Protein AF-A0A537V011-F1 (afdb_monomer_lite)

Foldseek 3Di:
DDDDPLQVLVVCLVVVCPPHDPVCSVVSCVVSVRDVVRVVD

Structure (mmCIF, N/CA/C/O backbone):
data_AF-A0A537V011-F1
#
_entry.id   AF-A0A537V011-F1
#
loop_
_atom_site.group_PDB
_atom_site.id
_atom_site.type_symbol
_atom_site.label_atom_id
_atom_site.label_alt_id
_atom_site.label_comp_id
_atom_site.label_asym_id
_atom_site.label_entity_id
_atom_site.label_seq_id
_atom_site.pdbx_PDB_ins_code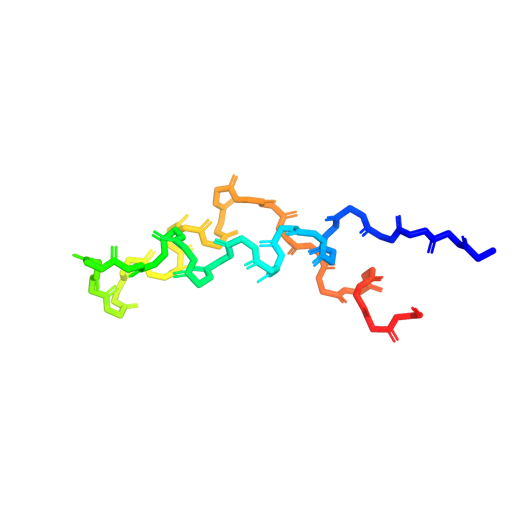
_atom_site.Cartn_x
_atom_site.Cartn_y
_atom_site.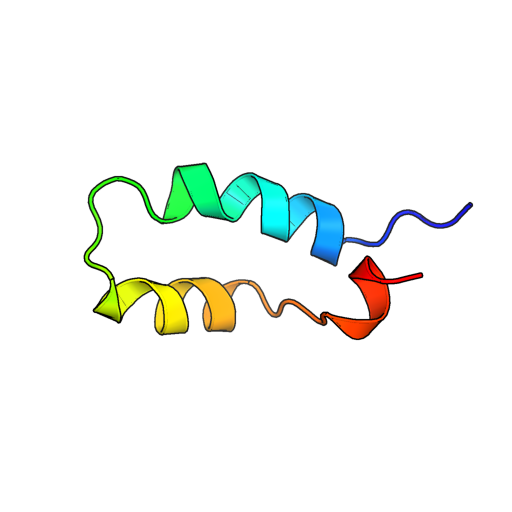Cartn_z
_atom_site.occupancy
_atom_site.B_iso_or_equiv
_atom_site.auth_seq_id
_atom_site.auth_comp_id
_atom_site.auth_asym_id
_atom_site.auth_atom_id
_atom_site.pdbx_PDB_model_num
ATOM 1 N N . LYS A 1 1 ? 21.057 2.595 -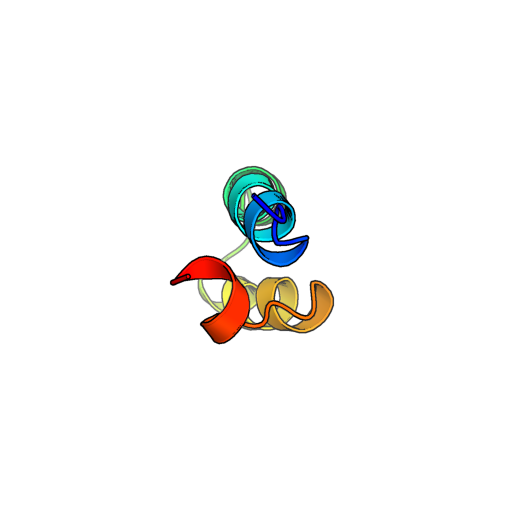12.910 1.00 68.00 1 LYS A N 1
ATOM 2 C CA . LYS A 1 1 ? 20.132 1.815 -12.055 1.00 68.00 1 LYS A CA 1
ATOM 3 C C . LYS A 1 1 ? 18.877 2.663 -11.872 1.00 68.00 1 LYS A C 1
ATOM 5 O O . LYS A 1 1 ? 18.988 3.720 -11.266 1.00 68.00 1 LYS A O 1
ATOM 10 N N . ILE A 1 2 ? 17.763 2.310 -12.514 1.00 68.00 2 ILE A N 1
ATOM 11 C CA . ILE A 1 2 ? 16.508 3.076 -12.417 1.00 68.00 2 ILE A CA 1
ATOM 12 C C . ILE A 1 2 ? 15.841 2.679 -11.099 1.00 68.00 2 ILE A C 1
ATOM 14 O O . ILE A 1 2 ? 15.767 1.494 -10.792 1.00 68.00 2 ILE A O 1
ATOM 18 N N . ARG A 1 3 ? 15.422 3.655 -10.292 1.00 70.12 3 ARG A N 1
ATOM 19 C CA . ARG A 1 3 ? 14.669 3.395 -9.061 1.00 70.12 3 ARG A CA 1
ATOM 20 C C . ARG A 1 3 ? 13.189 3.349 -9.419 1.00 70.12 3 ARG A C 1
ATOM 22 O O . ARG A 1 3 ? 12.654 4.365 -9.852 1.00 70.12 3 ARG A O 1
ATOM 29 N N . ALA A 1 4 ? 12.549 2.200 -9.230 1.00 82.75 4 ALA A N 1
ATOM 30 C CA . ALA A 1 4 ? 11.111 2.077 -9.417 1.00 82.75 4 ALA A CA 1
ATOM 31 C C . ALA A 1 4 ? 10.360 2.960 -8.398 1.00 82.75 4 ALA A C 1
ATOM 33 O O . ALA A 1 4 ? 10.643 2.862 -7.197 1.00 82.75 4 ALA A O 1
ATOM 34 N N . PRO A 1 5 ? 9.408 3.807 -8.829 1.00 81.25 5 PRO A N 1
ATOM 35 C CA . PRO A 1 5 ? 8.563 4.583 -7.918 1.00 81.25 5 PRO A CA 1
ATOM 36 C C . PRO A 1 5 ? 7.724 3.661 -7.019 1.00 81.25 5 PRO A C 1
ATOM 38 O O . PRO A 1 5 ? 7.614 3.902 -5.816 1.00 81.25 5 PRO A O 1
ATOM 41 N N . SER A 1 6 ? 7.277 2.528 -7.569 1.00 83.44 6 SER A N 1
ATOM 42 C CA . SER A 1 6 ? 6.560 1.459 -6.866 1.00 83.44 6 SER A CA 1
ATOM 43 C C . SER A 1 6 ? 7.301 0.943 -5.621 1.00 83.44 6 SER A C 1
ATOM 45 O O . SER A 1 6 ? 6.677 0.602 -4.618 1.00 83.44 6 SER A O 1
ATOM 47 N N . PHE A 1 7 ? 8.640 0.965 -5.620 1.00 85.38 7 PHE A N 1
ATOM 48 C CA . PHE A 1 7 ? 9.446 0.558 -4.462 1.00 85.38 7 PHE A CA 1
ATOM 49 C C . PHE A 1 7 ? 9.311 1.527 -3.273 1.00 85.38 7 PHE A C 1
ATOM 51 O O . PHE A 1 7 ? 9.313 1.105 -2.118 1.00 85.38 7 PHE A O 1
ATOM 58 N N . ALA A 1 8 ? 9.183 2.832 -3.538 1.00 87.00 8 ALA A N 1
ATOM 59 C CA . ALA A 1 8 ? 8.960 3.828 -2.489 1.00 87.00 8 ALA A CA 1
ATOM 60 C C . ALA A 1 8 ? 7.531 3.746 -1.928 1.00 87.00 8 ALA A C 1
ATOM 62 O O . ALA A 1 8 ? 7.347 3.852 -0.716 1.00 87.00 8 ALA A O 1
ATOM 63 N N . HIS A 1 9 ? 6.536 3.487 -2.782 1.00 88.50 9 HIS A N 1
ATOM 64 C CA . HIS A 1 9 ? 5.152 3.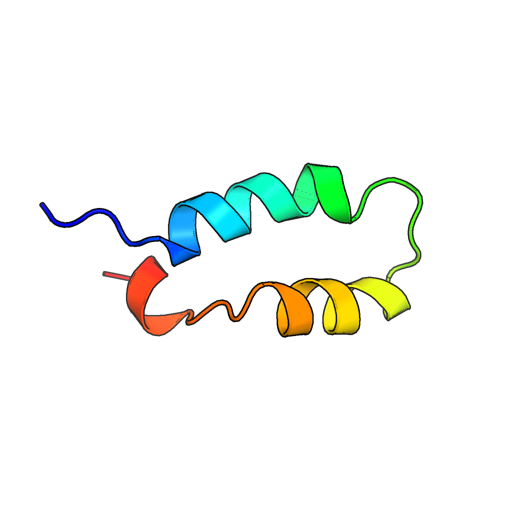271 -2.349 1.00 88.50 9 HIS A CA 1
ATOM 65 C C . HIS A 1 9 ? 5.024 2.037 -1.446 1.00 88.50 9 HIS A C 1
ATOM 67 O O . HIS A 1 9 ? 4.351 2.097 -0.418 1.00 88.50 9 HIS A O 1
ATOM 73 N N . LEU A 1 10 ? 5.744 0.952 -1.757 1.00 87.00 10 LEU A N 1
ATOM 74 C CA . LEU A 1 10 ? 5.759 -0.254 -0.925 1.00 87.00 10 LEU A CA 1
ATOM 75 C C . LEU A 1 10 ? 6.324 0.005 0.485 1.00 87.00 10 LEU A C 1
ATOM 77 O O . LEU A 1 10 ? 5.840 -0.575 1.450 1.00 87.00 10 LEU A O 1
ATOM 81 N N . GLN A 1 11 ? 7.307 0.901 0.636 1.00 88.94 11 GLN A N 1
ATOM 82 C CA . GLN A 1 11 ? 7.803 1.300 1.964 1.00 88.94 11 GLN A CA 1
ATOM 83 C C . GLN A 1 11 ? 6.782 2.130 2.752 1.00 88.94 11 GLN A C 1
ATOM 85 O O . GLN A 1 11 ? 6.712 2.014 3.974 1.00 88.94 11 GLN A O 1
ATOM 90 N N . ALA A 1 12 ? 5.972 2.945 2.072 1.00 89.44 12 ALA A N 1
ATOM 91 C CA . ALA A 1 12 ? 4.932 3.750 2.711 1.00 89.44 12 ALA A CA 1
ATOM 92 C C . ALA A 1 12 ? 3.728 2.915 3.192 1.00 89.44 12 ALA A C 1
ATOM 94 O O . ALA A 1 12 ? 2.992 3.370 4.067 1.00 89.44 12 ALA A O 1
ATOM 95 N N . MET A 1 13 ? 3.543 1.692 2.676 1.00 90.38 13 MET A N 1
ATOM 96 C CA . MET A 1 13 ? 2.433 0.800 3.047 1.00 90.38 13 MET A CA 1
ATOM 97 C C . MET A 1 13 ? 2.355 0.515 4.548 1.00 90.38 13 MET A C 1
ATOM 99 O O . MET A 1 13 ? 1.252 0.463 5.086 1.00 90.38 13 MET A O 1
ATOM 103 N N . ASP A 1 14 ? 3.489 0.354 5.235 1.00 88.50 14 ASP A N 1
ATOM 104 C CA . ASP A 1 14 ? 3.500 0.126 6.687 1.00 88.50 14 ASP A CA 1
ATOM 105 C C . ASP A 1 14 ? 2.920 1.327 7.443 1.00 88.50 14 ASP A C 1
ATOM 107 O O . ASP A 1 14 ? 2.109 1.163 8.348 1.00 88.50 14 ASP A O 1
ATOM 111 N N . PHE A 1 15 ? 3.270 2.547 7.034 1.00 92.56 15 PHE A N 1
ATOM 112 C CA . PHE A 1 15 ? 2.706 3.755 7.628 1.00 92.56 15 PHE A CA 1
ATOM 113 C C . PHE A 1 15 ? 1.214 3.901 7.309 1.00 92.56 15 PHE A C 1
ATOM 115 O O . PHE A 1 15 ? 0.423 4.182 8.205 1.00 92.56 15 PHE A O 1
ATOM 122 N N . LEU A 1 16 ? 0.827 3.666 6.053 1.00 92.31 16 LEU A N 1
ATOM 123 C CA . LEU A 1 16 ? -0.548 3.836 5.579 1.00 92.31 16 LEU A CA 1
ATOM 124 C C . LEU A 1 16 ? -1.515 2.774 6.116 1.00 92.31 16 LEU A C 1
ATOM 126 O O . LEU A 1 16 ? -2.702 3.045 6.223 1.00 92.31 16 LEU A O 1
ATOM 130 N N . SER A 1 17 ? -1.026 1.582 6.466 1.00 91.00 17 SER A N 1
ATOM 131 C CA . SER A 1 17 ? -1.864 0.482 6.970 1.00 91.00 17 SER A CA 1
ATOM 132 C C . SER A 1 17 ? -1.991 0.472 8.500 1.00 91.00 17 SER A C 1
ATOM 134 O O . SER A 1 17 ? -2.787 -0.290 9.051 1.00 91.00 17 SER A O 1
ATOM 136 N N . ARG A 1 18 ? -1.223 1.302 9.223 1.00 92.75 18 ARG A N 1
ATOM 137 C CA . ARG A 1 18 ? -1.294 1.390 10.693 1.00 92.75 18 ARG A CA 1
ATOM 138 C C . ARG A 1 18 ? -2.650 1.940 11.134 1.00 92.75 18 ARG A C 1
ATOM 140 O O . ARG A 1 18 ? -3.061 3.012 10.712 1.00 92.75 18 ARG A O 1
ATOM 147 N N . GLY A 1 19 ? -3.316 1.220 12.036 1.00 92.75 19 GLY A N 1
ATOM 148 C CA . GLY A 1 19 ? -4.635 1.601 12.556 1.00 92.75 19 GLY A CA 1
ATOM 149 C C . GLY A 1 19 ? -5.812 1.216 11.654 1.00 92.75 19 GLY A C 1
ATOM 150 O O . GLY A 1 19 ? -6.955 1.437 12.043 1.00 92.75 19 GLY A O 1
ATOM 151 N N . HIS A 1 20 ? -5.541 0.601 10.500 1.00 93.19 20 HIS A N 1
ATOM 152 C CA . HIS A 1 20 ? -6.543 0.054 9.592 1.00 93.19 20 HIS A CA 1
ATOM 153 C C . HIS A 1 20 ? -6.700 -1.460 9.770 1.00 93.19 20 HIS A C 1
ATOM 155 O O . HIS A 1 20 ? -5.861 -2.135 10.375 1.00 93.19 20 HIS A O 1
ATOM 161 N N . MET A 1 21 ? -7.800 -2.007 9.260 1.00 94.00 21 MET A N 1
ATOM 162 C CA . MET A 1 21 ? -8.051 -3.443 9.282 1.00 94.00 21 MET A CA 1
ATOM 163 C C . MET A 1 21 ? -7.358 -4.133 8.106 1.00 94.00 21 MET A C 1
ATOM 165 O O . MET A 1 21 ? -7.089 -3.526 7.073 1.00 94.00 21 MET A O 1
ATOM 169 N N . LEU A 1 22 ? -7.143 -5.448 8.216 1.00 91.19 22 LEU A N 1
ATOM 170 C CA . LEU A 1 22 ? -6.588 -6.248 7.116 1.00 91.19 22 LEU A CA 1
ATOM 171 C C . LEU A 1 22 ? -7.410 -6.108 5.820 1.00 91.19 22 LEU A C 1
ATOM 173 O O . LEU A 1 22 ? -6.851 -6.134 4.729 1.00 91.19 22 LEU A O 1
ATOM 177 N N . ALA A 1 23 ? -8.727 -5.919 5.940 1.00 94.19 23 ALA A N 1
ATOM 178 C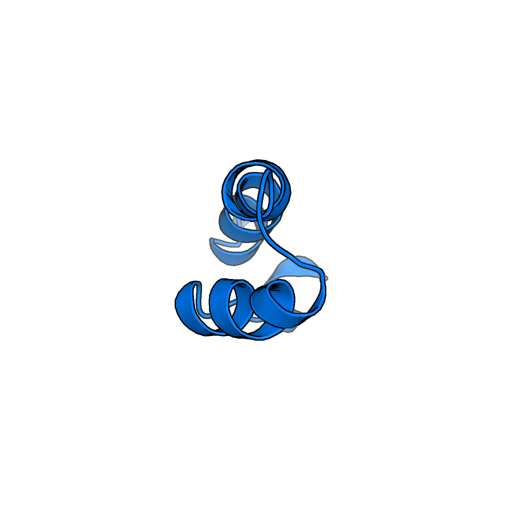 CA . ALA A 1 23 ? -9.619 -5.698 4.804 1.00 94.19 23 ALA A CA 1
ATOM 179 C C . ALA A 1 23 ? -9.339 -4.381 4.051 1.00 94.19 23 ALA A C 1
ATOM 181 O O . ALA A 1 23 ? -9.603 -4.300 2.854 1.00 94.19 23 ALA A O 1
ATOM 182 N N . ASP A 1 24 ? -8.765 -3.373 4.713 1.00 93.06 24 ASP A N 1
ATOM 183 C CA . ASP A 1 24 ? -8.467 -2.071 4.105 1.00 93.06 24 ASP A CA 1
ATOM 184 C C . ASP A 1 24 ? -7.192 -2.114 3.247 1.00 93.06 24 ASP A C 1
ATOM 186 O O . ASP A 1 24 ? -6.980 -1.254 2.391 1.00 93.06 24 ASP A O 1
ATOM 190 N N . VAL A 1 25 ? -6.357 -3.146 3.418 1.00 91.31 25 VAL A N 1
ATOM 191 C CA . VAL A 1 25 ? -5.072 -3.290 2.717 1.00 91.31 25 VAL A CA 1
ATOM 192 C C . VAL A 1 25 ? -5.255 -3.309 1.199 1.00 91.31 25 VAL A C 1
ATOM 194 O O . VAL A 1 25 ? -4.461 -2.697 0.488 1.00 91.31 25 VAL A O 1
ATOM 197 N N . SER A 1 26 ? -6.311 -3.945 0.677 1.00 91.25 26 SER A N 1
ATOM 198 C CA . SER A 1 26 ? -6.571 -3.961 -0.770 1.00 91.25 26 SER A CA 1
ATOM 199 C C . SER A 1 26 ? -6.956 -2.586 -1.317 1.00 91.25 26 SER A C 1
ATOM 201 O O . SER A 1 26 ? -6.577 -2.251 -2.437 1.00 91.25 26 SER A O 1
ATOM 203 N N . ALA A 1 27 ? -7.683 -1.779 -0.538 1.00 93.88 27 ALA A N 1
ATOM 204 C CA . ALA A 1 27 ? -8.056 -0.424 -0.937 1.00 93.88 27 ALA A CA 1
ATOM 205 C C . ALA A 1 27 ? -6.837 0.512 -0.922 1.00 93.88 27 ALA A C 1
ATOM 207 O O . ALA A 1 27 ? -6.616 1.254 -1.879 1.00 93.88 27 ALA A O 1
ATOM 208 N N . ILE A 1 28 ? -6.005 0.416 0.121 1.00 91.94 28 ILE A N 1
ATOM 209 C CA . ILE A 1 28 ? -4.746 1.166 0.235 1.00 91.94 28 ILE A CA 1
ATOM 210 C C . ILE A 1 28 ? -3.816 0.813 -0.934 1.00 91.94 28 ILE A C 1
ATOM 212 O O . ILE A 1 28 ? -3.333 1.709 -1.625 1.00 91.94 28 ILE A O 1
ATOM 216 N N . LEU A 1 29 ? -3.629 -0.479 -1.220 1.00 90.81 29 LEU A N 1
ATOM 217 C CA . LEU A 1 29 ? -2.772 -0.945 -2.313 1.00 90.81 29 LEU A CA 1
ATOM 218 C C . LEU A 1 29 ? -3.279 -0.489 -3.689 1.00 90.81 29 LEU A C 1
ATOM 220 O O . LEU A 1 29 ? -2.483 -0.040 -4.511 1.00 90.81 29 LEU A O 1
ATOM 224 N N . GLY A 1 30 ? -4.595 -0.538 -3.919 1.00 90.62 30 GLY A N 1
ATOM 225 C CA . GLY A 1 30 ? -5.211 -0.042 -5.152 1.00 90.62 30 GLY A CA 1
ATOM 226 C C . GLY A 1 30 ? -5.086 1.474 -5.335 1.00 90.62 30 GLY A C 1
ATOM 227 O O . GLY A 1 30 ? -4.955 1.941 -6.461 1.00 90.62 30 GLY A O 1
ATOM 228 N N . SER A 1 31 ? -5.069 2.251 -4.246 1.00 91.44 31 SER A N 1
ATOM 229 C CA . SER A 1 31 ? -4.910 3.715 -4.308 1.00 91.44 31 SER A CA 1
ATOM 230 C C . SER A 1 31 ? -3.490 4.188 -4.644 1.00 91.44 31 SER A C 1
ATOM 232 O O . SER A 1 31 ? -3.319 5.306 -5.124 1.00 91.44 31 SER A O 1
ATOM 234 N N . LEU A 1 32 ? -2.479 3.348 -4.399 1.00 89.81 32 LEU A N 1
ATOM 235 C CA . LEU A 1 32 ? -1.063 3.652 -4.645 1.00 89.81 32 LEU A CA 1
ATOM 236 C C . LEU A 1 32 ? -0.577 3.211 -6.034 1.00 89.81 32 LEU A C 1
ATOM 238 O O . LEU A 1 32 ? 0.575 3.483 -6.374 1.00 89.81 32 LEU A O 1
ATOM 242 N N . ASP A 1 33 ? -1.430 2.514 -6.795 1.00 87.38 33 ASP A N 1
ATOM 243 C CA . ASP A 1 33 ? -1.155 2.001 -8.144 1.00 87.38 33 ASP A CA 1
ATOM 244 C C . ASP A 1 33 ? 0.194 1.257 -8.243 1.00 87.38 33 ASP A C 1
ATOM 246 O O . ASP A 1 33 ? 1.072 1.568 -9.048 1.00 87.38 33 ASP A O 1
ATOM 250 N N . ILE A 1 34 ? 0.414 0.302 -7.330 1.00 88.38 34 ILE A N 1
ATOM 251 C CA . ILE A 1 34 ? 1.688 -0.420 -7.232 1.00 88.38 34 ILE A CA 1
ATOM 252 C C . ILE A 1 34 ? 1.786 -1.475 -8.338 1.00 88.38 34 ILE A C 1
ATOM 254 O O . ILE A 1 34 ? 1.047 -2.461 -8.345 1.00 88.38 34 ILE A O 1
ATOM 258 N N . VAL A 1 35 ? 2.787 -1.335 -9.211 1.00 88.00 35 VAL A N 1
ATOM 259 C CA . VAL A 1 35 ? 3.121 -2.342 -10.226 1.00 88.00 35 VAL A CA 1
ATOM 260 C C . VAL A 1 35 ? 4.267 -3.221 -9.725 1.00 88.00 35 VAL A C 1
ATOM 262 O O . VAL A 1 35 ? 5.438 -2.839 -9.752 1.00 88.00 35 VAL A O 1
ATOM 265 N N . PHE A 1 36 ? 3.948 -4.446 -9.301 1.00 84.50 36 PHE A N 1
ATOM 266 C CA . PHE A 1 36 ? 4.943 -5.384 -8.758 1.00 84.50 36 PHE A CA 1
ATOM 267 C C . PHE A 1 36 ? 6.081 -5.724 -9.734 1.00 84.50 36 PHE A C 1
ATOM 269 O O . PHE A 1 36 ? 7.214 -5.917 -9.303 1.00 84.50 36 PHE A O 1
ATOM 276 N N . GLY A 1 37 ? 5.820 -5.722 -11.045 1.00 86.56 37 GLY A N 1
ATOM 277 C CA . GLY A 1 37 ? 6.844 -5.978 -12.065 1.00 86.56 37 GLY A CA 1
ATOM 278 C C . GLY A 1 37 ? 7.963 -4.927 -12.127 1.00 86.56 37 GLY A C 1
ATOM 279 O O . GLY A 1 37 ? 9.020 -5.206 -12.690 1.00 86.56 37 GLY A O 1
ATOM 280 N N . GLU A 1 38 ? 7.757 -3.734 -11.557 1.00 83.31 38 GLU A N 1
ATOM 281 C CA . GLU A 1 38 ? 8.815 -2.728 -11.410 1.00 83.31 38 GLU A CA 1
ATOM 282 C C . GLU A 1 38 ? 9.686 -2.955 -10.168 1.00 83.31 38 GLU A C 1
ATOM 284 O O . GLU A 1 38 ? 10.841 -2.541 -10.148 1.00 83.31 38 GLU A O 1
ATOM 289 N N . ILE A 1 39 ? 9.129 -3.575 -9.125 1.00 80.81 39 ILE A N 1
ATOM 290 C CA . ILE A 1 39 ? 9.789 -3.790 -7.828 1.00 80.81 39 ILE A CA 1
ATOM 291 C C . ILE A 1 39 ? 10.769 -4.967 -7.893 1.00 80.81 39 ILE A C 1
ATOM 293 O O . ILE A 1 39 ? 11.797 -4.936 -7.224 1.00 80.81 39 ILE A O 1
ATOM 297 N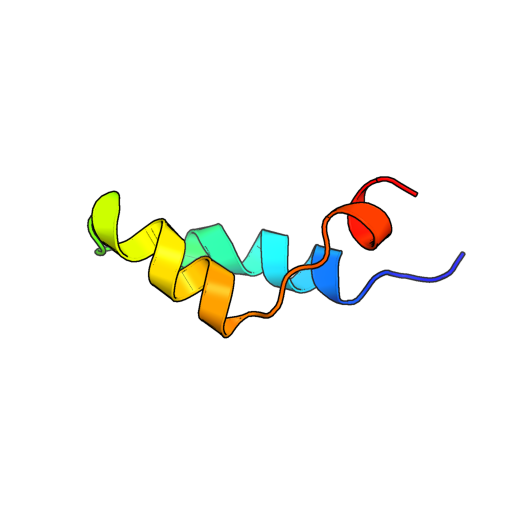 N . ASP A 1 40 ? 10.455 -5.983 -8.697 1.00 79.38 40 ASP A N 1
ATOM 298 C CA . ASP A 1 40 ? 11.207 -7.243 -8.796 1.00 79.38 40 ASP A CA 1
ATOM 299 C C . ASP A 1 40 ? 12.437 -7.179 -9.741 1.00 79.38 40 ASP A C 1
ATOM 301 O O . ASP A 1 40 ? 13.108 -8.186 -9.953 1.00 79.38 40 ASP A O 1
ATOM 305 N N . ARG A 1 41 ? 12.745 -6.011 -10.337 1.00 67.56 41 ARG A N 1
ATOM 306 C CA . ARG A 1 41 ? 13.845 -5.807 -11.310 1.00 67.56 41 ARG A CA 1
ATOM 307 C C . ARG A 1 41 ? 15.090 -5.117 -10.749 1.00 67.56 41 ARG A C 1
ATOM 309 O O . ARG A 1 41 ? 14.967 -4.180 -9.929 1.00 67.56 41 ARG A O 1
#

Sequence (41 aa):
KIRAPSFAHLQAMDFLSRGHMLADVSAILGSLDIVFGEIDR

pLDDT: mean 86.89, std 7.15, range [67.56, 94.19]

Radius of gyration: 10.98 Å; chains: 1; bounding box: 30×12×25 Å

Secondary structure (DSSP, 8-state):
-PPPHHHHHHHHHHHHHTTS-GGGHHHHHHHTT--HHHH--